Protein AF-A0A8T5T4Z2-F1 (afdb_monomer_lite)

Sequence (143 aa):
PPGRDSHGRSIGKGMAVYMPKNKELIILSVGTQISPPHVKALDSLEMPKKMQFFMDIRKHFLLKDVLYRIDIQNHRFEISDQIFLSKNDSFSKNTFFRSIHRVFDAMVYSNMILSEYCIGKIKPKDLMKAKDFDSGSNYTLYS

pLDDT: mean 84.04, std 15.16, range [36.69, 98.0]

Radius of gyration: 16.73 Å; chains: 1; bounding box: 38×26×53 Å

Secondary structure (DSSP, 8-state):
--SB-TTS-BSSPPPEEE--TT-SEEEEEEEEEPPHHHHHHHHTS-HHHHHHHHHHHHHHHHHTT-EEEEETTTTEEEEEEEEEPPTTPPPPHHHHHHHHHHHHHHHHHHHHHHHHHTTTT--HHHHHHHTT----S---TT-

Foldseek 3Di:
DADADPVRHTPDFDWDWDDDPPAQKIKTKGKDQDFPLLVVLLVPDDPVLSVVLVVVLVVLLVVLVWDKDDDSVRRMMMTMDMDGHDPPDDDDPVNVVVRVCSRVVSVVVSVVSSCVSNPPVGDPVNVVVRVPDDRDPPDDPRD

Structure (mmCIF, N/CA/C/O backbone):
data_AF-A0A8T5T4Z2-F1
#
_entry.id   AF-A0A8T5T4Z2-F1
#
loop_
_atom_site.group_PDB
_atom_site.id
_atom_site.type_symbol
_atom_site.label_atom_id
_atom_site.label_alt_id
_atom_site.label_comp_id
_atom_site.label_asym_id
_atom_site.label_entity_id
_atom_site.label_seq_id
_atom_site.pdbx_PDB_ins_code
_atom_site.Cartn_x
_atom_site.Cartn_y
_atom_site.Cartn_z
_atom_site.occupancy
_atom_site.B_iso_or_equiv
_atom_site.auth_seq_id
_atom_site.auth_comp_id
_atom_site.auth_asym_id
_atom_site.auth_atom_id
_atom_site.pdbx_PDB_model_num
ATOM 1 N N . PRO A 1 1 ? -12.594 13.275 -5.781 1.00 36.69 1 PRO A N 1
ATOM 2 C CA . PRO A 1 1 ? -14.038 13.580 -5.656 1.00 36.69 1 PRO A CA 1
ATOM 3 C C . PRO A 1 1 ? -14.853 12.294 -5.474 1.00 36.69 1 PRO A C 1
ATOM 5 O O . PRO A 1 1 ? -14.522 11.300 -6.116 1.00 36.69 1 PRO A O 1
ATOM 8 N N . PRO A 1 2 ? -15.891 12.295 -4.623 1.00 45.72 2 PRO A N 1
ATOM 9 C CA . PRO A 1 2 ? -16.898 11.240 -4.658 1.00 45.72 2 PRO A CA 1
ATOM 10 C C . PRO A 1 2 ? -17.504 11.167 -6.067 1.00 45.72 2 PRO A C 1
ATOM 12 O O . PRO A 1 2 ? -17.720 12.195 -6.707 1.00 45.72 2 PRO A O 1
ATOM 15 N N . GLY A 1 3 ? -17.724 9.958 -6.573 1.00 62.69 3 GLY A N 1
ATOM 16 C CA . GLY A 1 3 ? -18.282 9.741 -7.903 1.00 62.69 3 GLY A CA 1
ATOM 17 C C . GLY A 1 3 ? -17.893 8.388 -8.477 1.00 62.69 3 GLY A C 1
ATOM 18 O O . GLY A 1 3 ? -17.113 7.640 -7.878 1.00 62.69 3 GLY A O 1
ATOM 19 N N . ARG A 1 4 ? -18.456 8.082 -9.642 1.00 68.62 4 ARG A N 1
ATOM 20 C CA . ARG A 1 4 ? -18.082 6.923 -10.443 1.00 68.62 4 ARG A CA 1
ATOM 21 C C . ARG A 1 4 ? -17.434 7.396 -11.734 1.00 68.62 4 ARG A C 1
ATOM 23 O O . ARG A 1 4 ? -17.837 8.423 -12.277 1.00 68.62 4 ARG A O 1
ATOM 30 N N . ASP A 1 5 ? -16.410 6.690 -12.187 1.00 68.56 5 ASP A N 1
ATOM 31 C CA . ASP A 1 5 ? -15.854 6.933 -13.512 1.00 68.56 5 ASP A CA 1
ATOM 32 C C . ASP A 1 5 ? -16.828 6.483 -14.616 1.00 68.56 5 ASP A C 1
ATOM 34 O O . ASP A 1 5 ? -17.914 5.965 -14.343 1.00 68.56 5 ASP A O 1
ATOM 38 N N . SER A 1 6 ? -16.437 6.663 -15.879 1.00 68.56 6 SER A N 1
ATOM 39 C CA . SER A 1 6 ? -17.230 6.255 -17.048 1.00 68.56 6 SER A CA 1
ATOM 40 C C . SER A 1 6 ? -17.573 4.759 -17.090 1.00 68.56 6 SER A C 1
ATOM 42 O O . SER A 1 6 ? -18.435 4.363 -17.866 1.00 68.56 6 SER A O 1
ATOM 44 N N . HIS A 1 7 ? -16.925 3.937 -16.260 1.00 63.56 7 HIS A N 1
ATOM 45 C CA . HIS A 1 7 ? -17.127 2.493 -16.146 1.00 63.56 7 HIS A CA 1
ATOM 46 C C . HIS A 1 7 ? -17.868 2.107 -14.855 1.00 63.56 7 HIS A C 1
ATOM 48 O O . HIS A 1 7 ? -17.947 0.932 -14.505 1.00 63.56 7 HIS A O 1
ATOM 54 N N . GLY A 1 8 ? -18.413 3.082 -14.118 1.00 66.31 8 GLY A N 1
ATOM 55 C CA . GLY A 1 8 ? -19.186 2.829 -12.907 1.00 66.31 8 GLY A CA 1
ATOM 56 C C . GLY A 1 8 ? -18.344 2.495 -11.669 1.00 66.31 8 GLY A C 1
ATOM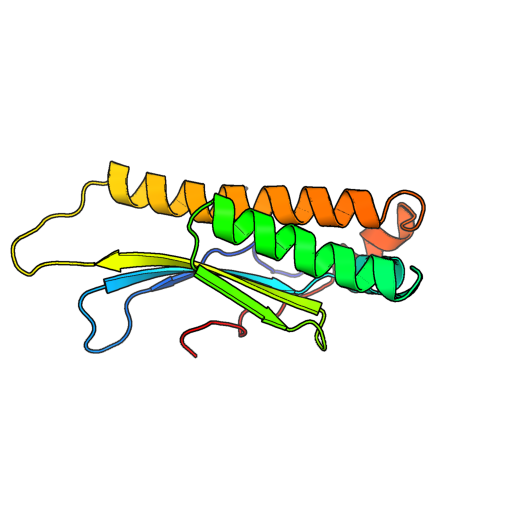 57 O O . GLY A 1 8 ? -18.928 2.150 -10.637 1.00 66.31 8 GLY A O 1
ATOM 58 N N . ARG A 1 9 ? -17.009 2.607 -11.734 1.00 62.84 9 ARG A N 1
ATOM 59 C CA . ARG A 1 9 ? -16.095 2.313 -10.615 1.00 62.84 9 ARG A CA 1
ATOM 60 C C . ARG A 1 9 ? -15.923 3.532 -9.727 1.00 62.84 9 ARG A C 1
ATOM 62 O O . ARG A 1 9 ? -15.925 4.658 -10.215 1.00 62.84 9 ARG A O 1
ATOM 69 N N . SER A 1 10 ? -15.754 3.322 -8.425 1.00 60.72 10 SER A N 1
ATOM 70 C CA . SER A 1 10 ? -15.516 4.410 -7.471 1.00 60.72 10 SER A CA 1
ATOM 71 C C . SER A 1 10 ? -14.276 5.224 -7.848 1.00 60.72 10 SER A C 1
ATOM 73 O O . SER A 1 10 ? -13.200 4.664 -8.052 1.00 60.72 10 SER A O 1
ATOM 75 N N . ILE A 1 11 ? -14.414 6.549 -7.902 1.00 61.28 11 ILE A N 1
ATOM 76 C CA . ILE A 1 11 ? -13.290 7.452 -8.151 1.00 61.28 11 ILE A CA 1
ATOM 77 C C . ILE A 1 11 ? -12.404 7.499 -6.899 1.00 61.28 11 ILE A C 1
ATOM 79 O O . ILE A 1 11 ? -12.811 8.012 -5.857 1.00 61.28 11 ILE A O 1
ATOM 83 N N . GLY A 1 12 ? -11.173 7.002 -7.029 1.00 61.72 12 GLY A N 1
ATOM 84 C CA . GLY A 1 12 ? -10.159 6.985 -5.971 1.00 61.72 12 GLY A CA 1
ATOM 85 C C . GLY A 1 12 ? -9.795 5.575 -5.502 1.00 61.72 12 GLY A C 1
ATOM 86 O O . GLY A 1 12 ? -10.434 4.592 -5.864 1.00 61.72 12 GLY A O 1
ATOM 87 N N . LYS A 1 13 ? -8.734 5.476 -4.695 1.00 66.50 13 LYS A N 1
ATOM 88 C CA . LYS A 1 13 ? -8.343 4.222 -4.037 1.00 66.50 13 LYS A CA 1
ATOM 89 C C . LYS A 1 13 ? -9.146 4.074 -2.747 1.00 66.50 13 LYS A C 1
ATOM 91 O O . LYS A 1 13 ? -9.109 4.969 -1.905 1.00 66.50 13 LYS A O 1
ATOM 96 N N . GLY A 1 14 ? -9.866 2.967 -2.600 1.00 75.56 14 GLY A N 1
ATOM 97 C CA . GLY A 1 14 ? -10.628 2.684 -1.387 1.00 75.56 14 GLY A CA 1
ATOM 98 C C . GLY A 1 14 ? -9.705 2.347 -0.216 1.00 75.56 14 GLY A C 1
ATOM 99 O O . GLY A 1 14 ? -8.873 1.450 -0.326 1.00 75.56 14 GLY A O 1
ATOM 100 N N . MET A 1 15 ? -9.868 3.052 0.903 1.00 87.69 15 MET A N 1
ATOM 101 C CA . MET A 1 15 ? -9.408 2.586 2.210 1.00 87.69 15 MET A CA 1
ATOM 102 C C . MET A 1 15 ? -10.548 1.805 2.856 1.00 87.69 15 MET A C 1
ATOM 104 O O . MET A 1 15 ? -11.673 2.301 2.930 1.00 87.69 15 MET A O 1
ATOM 108 N N . ALA A 1 16 ? -10.263 0.593 3.313 1.00 90.12 16 ALA A N 1
ATOM 109 C CA . ALA A 1 16 ? -11.212 -0.212 4.059 1.00 90.12 16 ALA A CA 1
ATOM 110 C C . ALA A 1 16 ? -11.079 0.103 5.551 1.00 90.12 16 ALA A C 1
ATOM 112 O O . ALA A 1 16 ? -9.977 0.074 6.098 1.00 90.12 16 ALA A O 1
ATOM 113 N N . VAL A 1 17 ? -12.209 0.374 6.202 1.00 91.88 17 VAL A N 1
ATOM 114 C CA . VAL A 1 17 ? -12.306 0.503 7.659 1.00 91.88 17 VAL A CA 1
ATOM 115 C C . VAL A 1 17 ? -13.281 -0.554 8.144 1.00 91.88 17 VAL A C 1
ATOM 117 O O . VAL A 1 17 ? -14.436 -0.565 7.721 1.00 91.88 17 VAL A O 1
ATOM 120 N N . TYR A 1 18 ? -12.819 -1.468 8.989 1.00 91.94 18 TYR A N 1
ATOM 121 C CA . TYR A 1 18 ? -13.636 -2.587 9.450 1.00 91.94 18 TYR A CA 1
ATOM 122 C C . TYR A 1 18 ? -13.204 -3.082 10.825 1.00 91.94 18 TYR A C 1
ATOM 124 O O . TYR A 1 18 ? -12.090 -2.846 11.282 1.00 91.94 18 TYR A O 1
ATOM 132 N N . MET A 1 19 ? -14.115 -3.791 11.481 1.00 92.25 19 MET A N 1
ATOM 133 C CA . MET A 1 19 ? -13.892 -4.459 12.756 1.00 92.25 19 MET A CA 1
ATOM 134 C C . MET A 1 19 ? -14.097 -5.960 12.540 1.00 92.25 19 MET A C 1
ATOM 136 O O . MET A 1 19 ? -15.193 -6.362 12.135 1.00 92.25 19 MET A O 1
ATOM 140 N N . PRO A 1 20 ? -13.079 -6.805 12.767 1.00 91.56 20 PRO A N 1
ATOM 141 C CA . PRO A 1 20 ? -13.262 -8.246 12.700 1.00 91.56 20 PRO A CA 1
ATOM 142 C C . PRO A 1 20 ? -14.282 -8.726 13.736 1.00 91.56 20 PRO A C 1
ATOM 144 O O . PRO A 1 20 ? -14.355 -8.205 14.851 1.00 91.56 20 PRO A O 1
ATOM 147 N N . LYS A 1 21 ? -15.043 -9.771 13.393 1.00 90.06 21 LYS A N 1
ATOM 148 C CA . LYS A 1 21 ? -15.972 -10.396 14.343 1.00 90.06 21 LYS A CA 1
ATOM 149 C C . LYS A 1 21 ? -15.205 -10.865 15.582 1.00 90.06 21 LYS A C 1
ATOM 151 O O . LYS A 1 21 ? -14.151 -11.486 15.460 1.00 90.06 21 LYS A O 1
ATOM 156 N N . ASN A 1 22 ? -15.765 -10.604 16.761 1.00 89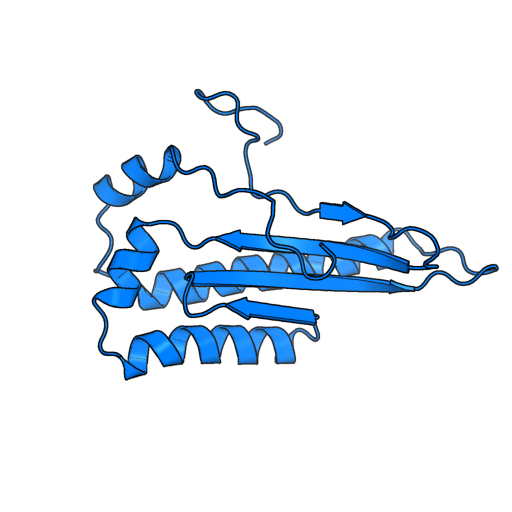.06 22 ASN A N 1
ATOM 157 C CA . ASN A 1 22 ? -15.207 -11.015 18.055 1.00 89.06 22 ASN A CA 1
ATOM 158 C C . ASN A 1 22 ? -13.820 -10.417 18.371 1.00 89.06 22 ASN A C 1
ATOM 160 O O . ASN A 1 22 ? -13.034 -11.031 19.095 1.00 89.06 22 ASN A O 1
ATOM 164 N N . LYS A 1 23 ? -13.492 -9.239 17.824 1.00 89.25 23 LYS A N 1
ATOM 165 C CA . LYS A 1 23 ? -12.266 -8.498 18.147 1.00 89.25 23 LYS A CA 1
ATOM 166 C C . LYS A 1 23 ? -12.608 -7.072 18.567 1.00 89.25 23 LYS A C 1
ATOM 168 O O . LYS A 1 23 ? -13.381 -6.397 17.899 1.00 89.25 23 LYS A O 1
ATOM 173 N N . GLU A 1 24 ? -11.986 -6.603 19.643 1.00 90.19 24 GLU A N 1
ATOM 174 C CA . GLU A 1 24 ? -12.121 -5.226 20.137 1.00 90.19 24 GLU A CA 1
ATOM 175 C C . GLU A 1 24 ? -11.079 -4.313 19.466 1.00 90.19 24 GLU A C 1
ATOM 177 O O . GLU A 1 24 ? -10.243 -3.698 20.121 1.00 90.19 24 GLU A O 1
ATOM 182 N N . LEU A 1 25 ? -11.066 -4.268 18.130 1.00 92.12 25 LEU A N 1
ATOM 183 C CA . LEU A 1 25 ? -10.176 -3.377 17.382 1.00 92.12 25 LEU A CA 1
ATOM 184 C C . LEU A 1 25 ? -10.777 -2.964 16.037 1.00 92.12 25 LEU A C 1
ATOM 186 O O . LEU A 1 25 ? -11.499 -3.730 15.398 1.00 92.12 25 LEU A O 1
ATOM 190 N N . ILE A 1 26 ? -10.434 -1.759 15.594 1.00 92.88 26 ILE A N 1
ATOM 191 C CA . ILE A 1 26 ? -10.733 -1.238 14.259 1.00 92.88 26 ILE A CA 1
ATOM 192 C C . ILE A 1 26 ? -9.472 -1.358 13.411 1.00 92.88 26 ILE A C 1
ATOM 194 O O . ILE A 1 26 ? -8.388 -0.979 13.849 1.00 92.88 26 ILE A O 1
ATOM 198 N N . ILE A 1 27 ? -9.623 -1.852 12.189 1.00 94.69 27 ILE A N 1
ATOM 199 C CA . ILE A 1 27 ? -8.556 -1.958 11.198 1.00 94.69 27 ILE A CA 1
ATOM 200 C C . ILE A 1 27 ? -8.822 -0.940 10.106 1.00 94.69 27 ILE A C 1
ATOM 202 O O . ILE A 1 27 ? -9.920 -0.886 9.548 1.00 94.69 27 ILE A O 1
ATOM 206 N N . LEU A 1 28 ? -7.789 -0.173 9.778 1.00 95.00 28 LEU A N 1
ATOM 207 C CA . LEU A 1 28 ? -7.744 0.678 8.603 1.00 95.00 28 LEU A CA 1
ATOM 208 C C . 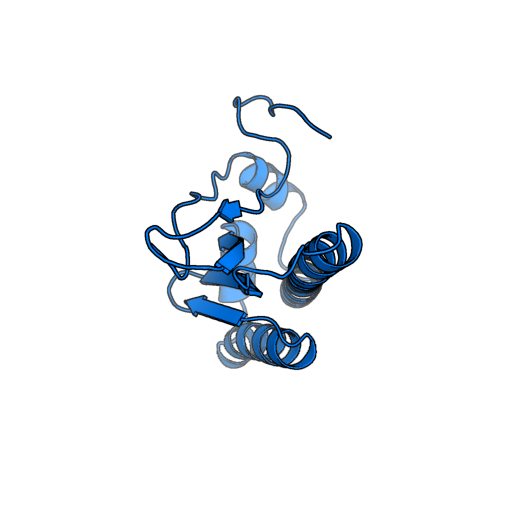LEU A 1 28 ? -6.726 0.073 7.649 1.00 95.00 28 LEU A C 1
ATOM 210 O O . LEU A 1 28 ? -5.567 -0.066 8.020 1.00 95.00 28 LEU A O 1
ATOM 214 N N . SER A 1 29 ? -7.142 -0.310 6.446 1.00 94.31 29 SER A N 1
ATOM 215 C CA . SER A 1 29 ? -6.261 -0.967 5.477 1.00 94.31 29 SER A CA 1
ATOM 216 C C . SER A 1 29 ? -6.410 -0.385 4.075 1.00 94.31 29 SER A C 1
ATOM 218 O O . SER A 1 29 ? -7.507 -0.028 3.636 1.00 94.31 29 SER A O 1
ATOM 220 N N . VAL A 1 30 ? -5.287 -0.303 3.361 1.00 92.19 30 VAL A N 1
ATOM 221 C CA . VAL A 1 30 ? -5.224 0.025 1.937 1.00 92.19 30 VAL A CA 1
ATOM 222 C C . VAL A 1 30 ? -4.422 -1.051 1.213 1.00 92.19 30 VAL A C 1
ATOM 224 O O . VAL A 1 30 ? -3.193 -1.107 1.301 1.00 92.19 30 VAL A O 1
ATOM 227 N N . GLY A 1 31 ? -5.132 -1.870 0.440 1.00 90.06 31 GLY A N 1
ATOM 228 C CA . GLY A 1 31 ? -4.542 -2.781 -0.535 1.00 90.06 31 GLY A CA 1
ATOM 229 C C . GLY A 1 31 ? -4.160 -2.042 -1.819 1.00 90.06 31 GLY A C 1
ATOM 230 O O . GLY A 1 31 ? -4.907 -1.213 -2.341 1.00 90.06 31 GLY A O 1
ATOM 231 N N . THR A 1 32 ? -2.979 -2.338 -2.347 1.00 89.88 32 THR A N 1
ATOM 232 C CA . THR A 1 32 ? -2.470 -1.790 -3.602 1.00 89.88 32 THR A CA 1
ATOM 233 C C . THR A 1 32 ? -2.042 -2.911 -4.531 1.00 89.88 32 THR A C 1
ATOM 235 O O . THR A 1 32 ? -1.039 -3.577 -4.291 1.00 89.88 32 THR A O 1
ATOM 238 N N . GLN A 1 33 ? -2.755 -3.039 -5.646 1.00 90.56 33 GLN A N 1
ATOM 239 C CA . GLN A 1 33 ? -2.276 -3.751 -6.822 1.00 90.56 33 GLN A CA 1
ATOM 240 C C . GLN A 1 33 ? -1.542 -2.762 -7.733 1.00 90.56 33 GLN A C 1
ATOM 242 O O . GLN A 1 33 ? -2.116 -1.749 -8.146 1.00 90.56 33 GLN A O 1
ATOM 247 N N . ILE A 1 34 ? -0.273 -3.032 -8.045 1.00 91.06 34 ILE A N 1
ATOM 248 C CA . ILE A 1 34 ? 0.480 -2.201 -8.989 1.00 91.06 34 ILE A CA 1
ATOM 249 C C . ILE A 1 34 ? -0.107 -2.420 -10.387 1.00 91.06 34 ILE A C 1
ATOM 251 O O . ILE A 1 34 ? -0.288 -3.553 -10.833 1.00 91.06 34 ILE A O 1
ATOM 255 N N . SER A 1 35 ? -0.430 -1.325 -11.080 1.00 88.19 35 SER A N 1
ATOM 256 C CA . SER A 1 35 ? -1.061 -1.395 -12.403 1.00 88.19 35 SER A CA 1
ATOM 257 C C . SER A 1 35 ? -0.130 -2.034 -13.450 1.00 88.19 35 SER A C 1
ATOM 259 O O . SER A 1 35 ? 1.089 -1.837 -13.366 1.00 88.19 35 SER A O 1
ATOM 261 N N . PRO A 1 36 ? -0.667 -2.673 -14.505 1.00 90.38 36 PRO A N 1
ATOM 262 C CA . PRO A 1 36 ? 0.145 -3.358 -15.509 1.00 90.38 36 PRO A CA 1
ATOM 263 C C . PRO A 1 36 ? 1.252 -2.512 -16.169 1.00 90.38 36 PRO A C 1
ATOM 265 O O . PRO A 1 36 ? 2.342 -3.046 -16.370 1.00 90.38 36 PRO A O 1
ATOM 268 N N . PRO A 1 37 ? 1.065 -1.212 -16.492 1.00 90.69 37 PRO A N 1
ATOM 269 C CA . PRO A 1 37 ? 2.154 -0.394 -17.039 1.00 90.69 37 PRO A CA 1
ATOM 270 C C . PRO A 1 37 ? 3.330 -0.214 -16.078 1.00 90.69 37 PRO A C 1
ATOM 272 O O . PRO A 1 37 ? 4.481 -0.277 -16.499 1.00 90.69 37 PRO A O 1
ATOM 275 N N . HIS A 1 38 ? 3.041 -0.036 -14.788 1.00 92.00 38 HIS A N 1
ATOM 276 C CA . HIS A 1 38 ? 4.063 0.096 -13.751 1.00 92.00 38 HIS A CA 1
ATOM 277 C C . HIS A 1 38 ? 4.754 -1.245 -13.477 1.00 92.00 38 HIS A C 1
ATOM 279 O O . HIS A 1 38 ? 5.968 -1.274 -13.315 1.00 92.00 38 HIS A O 1
ATOM 285 N N . VAL A 1 39 ? 4.016 -2.362 -13.512 1.00 93.06 39 VAL A N 1
ATOM 286 C CA . VAL A 1 39 ? 4.606 -3.710 -13.444 1.00 93.06 39 VAL A CA 1
ATOM 287 C C . VAL A 1 39 ? 5.579 -3.930 -14.600 1.00 93.06 39 VAL A C 1
ATOM 289 O O . VAL A 1 39 ? 6.727 -4.285 -14.366 1.00 93.06 39 VAL A O 1
ATOM 292 N N . LYS A 1 40 ? 5.168 -3.630 -15.839 1.00 93.00 40 LYS A N 1
ATOM 293 C CA . LYS A 1 40 ? 6.044 -3.737 -17.017 1.00 93.00 40 LYS A CA 1
ATOM 294 C C . LYS A 1 40 ? 7.280 -2.848 -16.905 1.00 93.00 40 LYS A C 1
ATOM 296 O O . LYS A 1 40 ? 8.366 -3.269 -17.287 1.00 93.00 40 LYS A O 1
ATOM 301 N N . ALA A 1 41 ? 7.124 -1.630 -16.388 1.00 93.19 41 ALA A N 1
ATOM 302 C CA . ALA A 1 41 ? 8.246 -0.730 -16.155 1.00 93.19 41 ALA A CA 1
ATOM 303 C C . ALA A 1 41 ? 9.221 -1.302 -15.112 1.00 93.19 41 ALA A C 1
ATOM 305 O O . ALA A 1 41 ? 10.415 -1.365 -15.397 1.00 93.19 41 ALA A O 1
ATOM 306 N N . LEU A 1 42 ? 8.722 -1.789 -13.971 1.00 92.50 42 LEU A N 1
ATOM 307 C CA . LEU A 1 42 ? 9.526 -2.434 -12.926 1.00 92.50 42 LEU A CA 1
ATOM 308 C C . LEU A 1 42 ? 10.225 -3.706 -13.419 1.00 92.50 42 LEU A C 1
ATOM 310 O O . LEU A 1 42 ? 11.400 -3.903 -13.135 1.00 92.50 42 LEU A O 1
ATOM 314 N N . ASP A 1 43 ? 9.524 -4.552 -14.172 1.00 91.44 43 ASP A N 1
ATOM 315 C CA . ASP A 1 43 ? 10.068 -5.802 -14.712 1.00 91.44 43 ASP A CA 1
ATOM 316 C C . ASP A 1 43 ? 11.084 -5.559 -15.839 1.00 91.44 43 ASP A C 1
ATOM 318 O O . ASP A 1 43 ? 11.892 -6.433 -16.136 1.00 91.44 43 ASP A O 1
ATOM 322 N N . SER A 1 44 ? 11.085 -4.365 -16.446 1.00 92.56 44 SER A N 1
ATOM 323 C CA . SER A 1 44 ? 12.121 -3.948 -17.402 1.00 92.56 44 SER A CA 1
ATOM 324 C C . SER A 1 44 ? 13.419 -3.477 -16.737 1.00 92.56 44 SER A C 1
ATOM 326 O O . SER A 1 44 ? 14.401 -3.202 -17.432 1.00 92.56 44 SER A O 1
ATOM 328 N N . LEU A 1 45 ? 13.423 -3.323 -15.409 1.00 89.44 45 LEU A N 1
ATOM 329 C CA . LEU A 1 45 ? 14.623 -3.005 -14.645 1.00 89.44 45 LEU A CA 1
ATOM 330 C C . LEU A 1 45 ? 15.455 -4.271 -14.429 1.00 89.44 45 LEU A C 1
ATOM 332 O O . LEU A 1 45 ? 14.941 -5.386 -14.401 1.00 89.44 45 LEU A O 1
ATOM 336 N N . GLU A 1 46 ? 16.753 -4.093 -14.202 1.00 88.19 46 GLU A N 1
ATOM 337 C CA . GLU A 1 46 ? 17.604 -5.188 -13.737 1.00 88.19 46 GLU A CA 1
ATOM 338 C C . GLU A 1 46 ? 17.069 -5.754 -12.411 1.00 88.19 46 GLU A C 1
ATOM 340 O O . GLU A 1 46 ? 16.626 -5.001 -11.537 1.00 88.19 46 GLU A O 1
ATOM 345 N N . MET A 1 47 ? 17.142 -7.077 -12.236 1.00 81.50 47 MET A N 1
ATOM 346 C CA . MET A 1 47 ? 16.569 -7.776 -11.075 1.00 81.50 47 MET A CA 1
ATOM 347 C C . MET A 1 47 ? 16.937 -7.163 -9.709 1.00 81.50 47 MET A C 1
ATOM 349 O O . MET A 1 47 ? 16.029 -7.003 -8.885 1.00 81.50 47 MET A O 1
ATOM 353 N N . PRO A 1 48 ? 18.194 -6.739 -9.447 1.00 88.75 48 PRO A N 1
ATOM 354 C CA . PRO A 1 48 ? 18.534 -6.069 -8.192 1.00 88.75 48 PRO A CA 1
ATOM 355 C C . PRO A 1 48 ? 17.729 -4.785 -7.953 1.00 88.75 48 PRO A C 1
ATOM 357 O O . PRO A 1 48 ? 17.313 -4.525 -6.828 1.00 88.75 48 PRO A O 1
ATOM 360 N N . LYS A 1 49 ? 17.439 -4.007 -9.003 1.00 88.50 49 LYS A N 1
ATOM 361 C CA . LYS A 1 49 ? 16.686 -2.747 -8.900 1.00 88.50 49 LYS A CA 1
ATOM 362 C C . LYS A 1 49 ? 15.202 -2.977 -8.632 1.00 88.50 49 LYS A C 1
ATOM 364 O O . LYS A 1 49 ? 14.620 -2.263 -7.821 1.00 88.50 49 LYS A O 1
ATOM 369 N N . LYS A 1 50 ? 14.592 -3.997 -9.244 1.00 89.12 50 LYS A N 1
ATOM 370 C CA . LYS A 1 50 ? 13.207 -4.384 -8.922 1.00 89.12 50 LYS A CA 1
ATOM 371 C C . LYS A 1 50 ? 13.076 -4.780 -7.451 1.00 89.12 50 LYS A C 1
ATOM 373 O O . LYS A 1 50 ? 12.145 -4.352 -6.775 1.00 89.12 50 LYS A O 1
ATOM 378 N N . MET A 1 51 ? 14.012 -5.581 -6.944 1.00 92.69 51 MET A N 1
ATOM 379 C CA . MET A 1 51 ? 14.019 -5.958 -5.529 1.00 92.69 51 MET A CA 1
ATOM 380 C C . MET A 1 51 ? 14.269 -4.756 -4.618 1.00 92.69 51 MET A C 1
ATOM 382 O O . MET A 1 51 ? 13.646 -4.659 -3.560 1.00 92.69 51 MET A O 1
ATOM 386 N N . GLN A 1 52 ? 15.111 -3.813 -5.048 1.00 95.44 52 GLN A N 1
ATOM 387 C CA . GLN A 1 52 ? 15.371 -2.585 -4.306 1.00 95.44 52 GLN A CA 1
ATOM 388 C C . GLN A 1 52 ? 14.095 -1.758 -4.097 1.00 95.44 52 GLN A C 1
ATOM 390 O O . GLN A 1 52 ? 13.852 -1.331 -2.973 1.00 95.44 52 GLN A O 1
ATOM 395 N N . PHE A 1 53 ? 13.222 -1.638 -5.106 1.00 95.50 53 PHE A N 1
ATOM 396 C CA . PHE A 1 53 ? 11.917 -0.982 -4.948 1.00 95.50 53 PHE A CA 1
ATOM 397 C C . PHE A 1 53 ? 11.107 -1.566 -3.775 1.00 95.50 53 PHE A C 1
ATOM 399 O O . PHE A 1 53 ? 10.655 -0.831 -2.895 1.00 95.50 53 PHE A O 1
ATOM 406 N N . PHE A 1 54 ? 10.955 -2.895 -3.718 1.00 95.88 54 PHE A N 1
ATOM 407 C CA . PHE A 1 54 ? 10.204 -3.547 -2.639 1.00 95.88 54 PHE A CA 1
ATOM 408 C C . PHE A 1 54 ? 10.889 -3.398 -1.271 1.00 95.88 54 PHE A C 1
ATOM 410 O O . PHE A 1 54 ? 10.215 -3.298 -0.244 1.00 95.88 54 PHE A O 1
ATOM 417 N N . MET A 1 55 ? 12.222 -3.350 -1.243 1.00 96.75 55 MET A N 1
ATOM 418 C CA . MET A 1 55 ? 12.982 -3.085 -0.021 1.00 96.75 55 MET A CA 1
ATOM 419 C C . MET A 1 55 ? 12.827 -1.641 0.461 1.00 96.75 55 MET A C 1
ATOM 421 O O . MET A 1 55 ? 12.738 -1.414 1.667 1.00 96.75 55 MET A O 1
ATOM 425 N N . ASP A 1 56 ? 12.756 -0.672 -0.447 1.00 97.88 56 ASP A N 1
ATOM 426 C CA . ASP A 1 56 ? 12.614 0.741 -0.103 1.00 97.88 56 ASP A CA 1
ATOM 427 C C . ASP A 1 56 ? 11.221 1.040 0.455 1.00 97.88 56 ASP A C 1
ATOM 429 O O . ASP A 1 56 ? 11.111 1.654 1.518 1.00 97.88 56 ASP A O 1
ATOM 433 N N . ILE A 1 57 ? 10.155 0.510 -0.163 1.00 97.62 57 ILE A N 1
ATOM 434 C CA . ILE A 1 57 ? 8.806 0.645 0.413 1.00 97.62 57 ILE A CA 1
ATOM 435 C C . ILE A 1 57 ? 8.705 -0.069 1.769 1.00 97.62 57 ILE A C 1
ATOM 437 O O . ILE A 1 57 ? 8.068 0.448 2.681 1.00 97.62 57 ILE A O 1
ATOM 441 N N . ARG A 1 58 ? 9.390 -1.210 1.951 1.00 97.44 58 ARG A N 1
ATOM 442 C CA . ARG A 1 58 ? 9.438 -1.920 3.237 1.00 97.44 58 ARG A CA 1
ATOM 443 C C . ARG A 1 58 ? 10.092 -1.073 4.326 1.00 97.44 58 ARG A C 1
ATOM 445 O O . ARG A 1 58 ? 9.550 -0.970 5.424 1.00 97.44 58 ARG A O 1
ATOM 452 N N . LYS A 1 59 ? 11.254 -0.478 4.039 1.00 98.00 59 LYS A N 1
ATOM 453 C CA . LYS A 1 59 ? 11.950 0.421 4.975 1.00 98.00 59 LYS A CA 1
ATOM 454 C C . LYS A 1 59 ? 11.068 1.611 5.335 1.00 98.00 59 LYS A C 1
ATOM 456 O O . LYS A 1 59 ? 10.948 1.945 6.506 1.00 98.00 59 LYS A O 1
ATOM 461 N N . HIS A 1 60 ? 10.410 2.203 4.343 1.00 97.62 60 HIS A N 1
ATOM 462 C CA . HIS A 1 60 ? 9.465 3.294 4.554 1.00 97.62 60 HIS A CA 1
ATOM 463 C C . HIS A 1 60 ? 8.303 2.897 5.476 1.00 97.62 60 HIS A C 1
ATOM 465 O O . HIS A 1 60 ? 8.013 3.618 6.427 1.00 97.62 60 HIS A O 1
ATOM 471 N N . PHE A 1 61 ? 7.683 1.730 5.272 1.00 97.50 61 PHE A N 1
ATOM 472 C CA . PHE A 1 61 ? 6.608 1.252 6.150 1.00 97.50 61 PHE A CA 1
ATOM 473 C C . PHE A 1 61 ? 7.068 1.049 7.593 1.00 97.50 61 PHE A C 1
ATOM 475 O O . PHE A 1 61 ? 6.362 1.446 8.517 1.00 97.50 61 PHE A O 1
ATOM 482 N N . LEU A 1 62 ? 8.277 0.515 7.787 1.00 96.69 62 LEU A N 1
ATOM 483 C CA . LEU A 1 62 ? 8.881 0.399 9.115 1.00 96.69 62 LEU A CA 1
ATOM 484 C C . LEU A 1 62 ? 9.107 1.774 9.762 1.00 96.69 62 LEU A C 1
ATOM 486 O O . LEU A 1 62 ? 8.786 1.953 10.930 1.00 96.69 62 LEU A O 1
ATOM 490 N N . LEU A 1 63 ? 9.594 2.764 9.007 1.00 97.00 63 LEU A N 1
ATOM 491 C CA . LEU A 1 63 ? 9.806 4.130 9.509 1.00 97.00 63 LEU A CA 1
ATOM 492 C C . LEU A 1 63 ? 8.500 4.867 9.837 1.00 97.00 63 LEU A C 1
ATOM 494 O O . LEU A 1 63 ? 8.489 5.745 10.698 1.00 97.00 63 LEU A O 1
ATOM 498 N N . LYS A 1 64 ? 7.401 4.542 9.148 1.00 94.31 64 LYS A N 1
ATOM 499 C CA . LYS A 1 64 ? 6.061 5.085 9.429 1.00 94.31 64 LYS A CA 1
ATOM 500 C C . LYS A 1 64 ? 5.311 4.319 10.518 1.00 94.31 64 LYS A C 1
ATOM 502 O O . LYS A 1 64 ? 4.218 4.745 10.908 1.00 94.31 64 LYS A O 1
ATOM 507 N N . ASP A 1 65 ? 5.905 3.236 11.018 1.00 95.50 65 ASP A N 1
ATOM 508 C CA . ASP A 1 65 ? 5.336 2.373 12.049 1.00 95.50 65 ASP A CA 1
ATOM 509 C C . ASP A 1 65 ? 3.932 1.859 11.651 1.00 95.50 65 ASP A C 1
ATOM 511 O O . ASP A 1 65 ? 2.982 1.851 12.423 1.00 95.50 65 ASP A O 1
ATOM 515 N N . VAL A 1 66 ? 3.773 1.476 10.381 1.00 96.75 66 VAL A N 1
ATOM 516 C CA . VAL A 1 66 ? 2.533 0.877 9.859 1.00 96.75 66 VAL A CA 1
ATOM 517 C C . VAL A 1 66 ? 2.714 -0.624 9.670 1.00 96.75 66 VAL A C 1
ATOM 519 O O . VAL A 1 66 ? 3.798 -1.097 9.320 1.00 96.75 66 VAL A O 1
ATOM 522 N N . LEU A 1 67 ? 1.642 -1.390 9.859 1.00 96.88 67 LEU A N 1
ATOM 523 C CA . LEU A 1 67 ? 1.632 -2.815 9.543 1.00 96.88 67 LEU A CA 1
ATOM 524 C C . LEU A 1 67 ? 1.575 -2.989 8.025 1.00 96.88 67 LEU A C 1
ATOM 526 O O . LEU A 1 67 ? 0.903 -2.221 7.336 1.00 96.88 67 LEU A O 1
ATOM 530 N N . TYR A 1 68 ? 2.249 -4.003 7.486 1.00 96.69 68 TYR A N 1
ATOM 531 C CA . TYR A 1 68 ? 2.282 -4.214 6.041 1.00 96.69 68 TYR A CA 1
ATOM 532 C C . TYR A 1 68 ? 2.392 -5.682 5.639 1.00 96.69 68 TYR A C 1
ATOM 534 O O . TYR A 1 68 ? 2.922 -6.521 6.368 1.00 96.69 68 TYR A O 1
ATOM 542 N N . ARG A 1 69 ? 1.953 -5.965 4.411 1.00 95.25 69 ARG A N 1
ATOM 543 C CA . ARG A 1 69 ? 2.165 -7.231 3.704 1.00 95.25 69 ARG A CA 1
ATOM 544 C C . ARG A 1 69 ? 2.620 -6.926 2.287 1.00 95.25 69 ARG A C 1
ATOM 546 O O . ARG A 1 69 ? 1.956 -6.175 1.584 1.00 95.25 69 ARG A O 1
ATOM 553 N N . ILE A 1 70 ? 3.725 -7.517 1.846 1.00 95.69 70 ILE A N 1
ATOM 554 C CA . ILE A 1 70 ? 4.234 -7.346 0.479 1.00 95.69 70 ILE A CA 1
ATOM 555 C C . ILE A 1 70 ? 4.251 -8.713 -0.195 1.00 95.69 70 ILE A C 1
ATOM 557 O O . ILE A 1 70 ? 4.858 -9.652 0.312 1.00 95.69 70 ILE A O 1
ATOM 561 N N . ASP A 1 71 ? 3.599 -8.806 -1.346 1.00 94.06 71 ASP A N 1
ATOM 562 C CA . ASP A 1 71 ? 3.642 -9.961 -2.230 1.00 94.06 71 ASP A CA 1
ATOM 563 C C . ASP A 1 71 ? 4.323 -9.534 -3.530 1.00 94.06 71 ASP A C 1
ATOM 565 O O . ASP A 1 71 ? 3.729 -8.946 -4.438 1.00 94.06 71 ASP A O 1
ATOM 569 N N . ILE A 1 72 ? 5.629 -9.799 -3.555 1.00 92.44 72 ILE A N 1
ATOM 570 C CA . ILE A 1 72 ? 6.539 -9.443 -4.645 1.00 92.44 72 ILE A CA 1
ATOM 571 C C . ILE A 1 72 ? 6.183 -10.211 -5.923 1.00 92.44 72 ILE A C 1
ATOM 573 O O . ILE A 1 72 ? 6.354 -9.679 -7.018 1.00 92.44 72 ILE A O 1
ATOM 577 N N . GLN A 1 73 ? 5.683 -11.445 -5.788 1.00 91.19 73 GLN A N 1
ATOM 578 C CA . GLN A 1 73 ? 5.353 -12.309 -6.923 1.00 91.19 73 GLN A CA 1
ATOM 579 C C . GLN A 1 73 ? 4.159 -11.764 -7.709 1.00 91.19 73 GLN A C 1
ATOM 581 O O . GLN A 1 73 ? 4.163 -11.823 -8.933 1.00 91.19 73 GLN A O 1
ATOM 586 N N . ASN A 1 74 ? 3.178 -11.191 -7.007 1.00 91.31 74 ASN A N 1
ATOM 587 C CA . ASN A 1 74 ? 1.963 -10.631 -7.604 1.00 91.31 74 ASN A CA 1
ATOM 588 C C . ASN A 1 74 ? 1.969 -9.091 -7.695 1.00 91.31 74 ASN A C 1
ATOM 590 O O . ASN A 1 74 ? 0.934 -8.482 -7.973 1.00 91.31 74 ASN A O 1
ATOM 594 N N . HIS A 1 75 ? 3.115 -8.449 -7.432 1.00 93.25 75 HIS A N 1
ATOM 595 C CA . HIS A 1 75 ? 3.300 -6.989 -7.439 1.00 93.25 75 HIS A CA 1
ATOM 596 C C . HIS A 1 75 ? 2.213 -6.238 -6.661 1.00 93.25 75 HIS A C 1
ATOM 598 O O . HIS A 1 75 ? 1.661 -5.233 -7.122 1.00 93.25 75 HIS A O 1
ATOM 604 N N . ARG A 1 76 ? 1.899 -6.737 -5.467 1.00 92.69 76 ARG A N 1
ATOM 605 C CA . ARG A 1 76 ? 0.876 -6.157 -4.598 1.00 92.69 76 ARG A CA 1
ATOM 606 C C . ARG A 1 76 ? 1.398 -5.968 -3.191 1.00 92.69 76 ARG A C 1
ATOM 608 O O . ARG A 1 76 ? 2.242 -6.719 -2.705 1.00 92.69 76 ARG A O 1
ATOM 615 N N . PHE A 1 77 ? 0.884 -4.952 -2.527 1.00 94.12 77 PHE A N 1
ATOM 616 C CA . PHE A 1 77 ? 1.190 -4.699 -1.132 1.00 94.12 77 PHE A CA 1
ATOM 617 C C . PHE A 1 77 ? -0.025 -4.141 -0.414 1.00 94.12 77 PHE A C 1
ATOM 619 O O . PHE A 1 77 ? -0.921 -3.565 -1.023 1.00 94.12 77 PHE A O 1
ATOM 626 N N . GLU A 1 78 ? -0.038 -4.308 0.893 1.00 94.50 78 GLU A N 1
ATOM 627 C CA . GLU A 1 78 ? -1.057 -3.788 1.781 1.00 94.50 78 GLU A CA 1
ATOM 628 C C . GLU A 1 78 ? -0.388 -3.065 2.933 1.00 94.50 78 GLU A C 1
ATOM 630 O O . GLU A 1 78 ? 0.655 -3.499 3.426 1.00 94.50 78 GLU A O 1
ATOM 635 N N . ILE A 1 79 ? -1.012 -1.969 3.345 1.00 95.81 79 ILE A N 1
ATOM 636 C CA . ILE A 1 79 ? -0.618 -1.170 4.494 1.00 95.81 79 ILE A CA 1
ATOM 637 C C . ILE A 1 79 ? -1.835 -1.075 5.401 1.00 95.81 79 ILE A C 1
ATOM 639 O O . ILE A 1 79 ? -2.934 -0.799 4.917 1.00 95.81 79 ILE A O 1
ATOM 643 N N . SER A 1 80 ? -1.650 -1.278 6.700 1.00 96.75 80 SER A N 1
ATOM 644 C CA . SER A 1 80 ? -2.725 -1.144 7.673 1.00 96.75 80 SER A CA 1
ATOM 645 C C . SER A 1 80 ? -2.267 -0.523 8.986 1.00 96.75 80 SER A C 1
ATOM 647 O O . SER A 1 80 ? -1.085 -0.543 9.326 1.00 96.75 80 SER A O 1
ATOM 649 N N . ASP A 1 81 ? -3.230 0.011 9.722 1.00 96.50 81 ASP A N 1
ATOM 650 C CA . ASP A 1 81 ? -3.088 0.441 11.107 1.00 96.50 81 ASP A CA 1
ATOM 651 C C . ASP A 1 81 ? -4.248 -0.141 11.930 1.00 96.50 81 ASP A C 1
ATOM 653 O O . ASP A 1 81 ? -5.305 -0.492 11.387 1.00 96.50 81 ASP A O 1
ATOM 657 N N . GLN A 1 82 ? -4.030 -0.289 13.234 1.00 94.69 82 GLN A N 1
ATOM 658 C CA . GLN A 1 82 ? -4.985 -0.889 14.161 1.00 94.69 82 GLN A CA 1
ATOM 659 C C . GLN A 1 82 ? -5.257 0.059 15.323 1.00 94.69 82 GLN A C 1
ATOM 661 O O . GLN A 1 82 ? -4.344 0.565 15.970 1.00 94.69 82 GLN A O 1
ATOM 666 N N . ILE A 1 83 ? -6.535 0.252 15.631 1.00 93.12 83 ILE A N 1
ATOM 667 C CA . ILE A 1 83 ? -6.982 1.004 16.800 1.00 93.12 83 ILE A CA 1
ATOM 668 C C . ILE A 1 83 ? -7.644 0.017 17.750 1.00 93.12 83 ILE A C 1
ATOM 670 O O . ILE A 1 83 ? -8.737 -0.477 17.472 1.00 93.12 83 ILE A O 1
ATOM 674 N N . PHE A 1 84 ? -6.987 -0.269 18.870 1.00 91.06 84 PHE A N 1
ATOM 675 C CA . PHE A 1 84 ? -7.552 -1.106 19.923 1.00 91.06 84 PHE A CA 1
ATOM 676 C C . PHE A 1 84 ? -8.634 -0.343 20.681 1.00 91.06 84 PHE A C 1
ATOM 678 O O . PHE A 1 84 ? -8.457 0.820 21.045 1.00 91.06 84 PHE A O 1
ATOM 685 N N . LEU A 1 85 ? -9.760 -1.010 20.902 1.00 86.94 85 LEU A N 1
ATOM 686 C CA . LEU A 1 85 ? -10.864 -0.509 21.700 1.00 86.94 85 LEU A CA 1
ATOM 687 C C . LEU A 1 85 ? -10.762 -1.147 23.084 1.00 86.94 85 LEU A C 1
ATOM 689 O O . LEU A 1 85 ? -10.565 -2.353 23.193 1.00 86.94 85 LEU A O 1
ATOM 693 N N . SER A 1 86 ? -10.902 -0.350 24.138 1.00 78.69 86 SER A N 1
ATOM 694 C CA . SER A 1 86 ? -11.124 -0.876 25.484 1.00 78.69 86 SER A CA 1
ATOM 695 C C . SER A 1 86 ? -12.599 -0.695 25.832 1.00 78.69 86 SER A C 1
ATOM 697 O O . SER A 1 86 ? -13.243 0.237 25.349 1.00 78.69 86 SER A O 1
ATOM 699 N N . LYS A 1 87 ? -13.155 -1.569 26.678 1.00 69.88 87 LYS A N 1
ATOM 700 C CA . LYS A 1 87 ? -14.576 -1.513 27.071 1.00 69.88 87 LYS A CA 1
ATOM 701 C C . LYS A 1 87 ? -15.002 -0.172 27.683 1.00 69.88 87 LYS A C 1
ATOM 703 O O . LYS A 1 87 ? -16.190 0.132 27.671 1.00 69.88 87 LYS A O 1
ATOM 708 N N . ASN A 1 88 ? -14.046 0.611 28.187 1.00 71.44 88 ASN A N 1
ATOM 709 C CA . ASN A 1 88 ? -14.293 1.880 28.868 1.00 71.44 88 ASN A CA 1
ATOM 710 C C . ASN A 1 88 ? -13.650 3.088 28.165 1.00 71.44 88 ASN A C 1
ATOM 712 O O . ASN A 1 88 ? -13.902 4.219 28.579 1.00 71.44 88 ASN A O 1
ATOM 716 N N . ASP A 1 89 ? -12.847 2.883 27.116 1.00 67.56 89 ASP A N 1
ATOM 717 C CA . ASP A 1 89 ? -12.220 3.977 26.378 1.00 67.56 89 ASP A CA 1
ATOM 718 C C . ASP A 1 89 ? -13.061 4.384 25.174 1.00 67.56 89 ASP A C 1
ATOM 720 O O . ASP A 1 89 ? -13.367 3.597 24.276 1.00 67.56 89 ASP A O 1
ATOM 724 N N . SER A 1 90 ? -13.363 5.677 25.112 1.00 71.12 90 SER A N 1
ATOM 725 C CA . SER A 1 90 ? -13.791 6.304 23.868 1.00 71.12 90 SER A CA 1
ATOM 726 C C . SER A 1 90 ? -12.553 6.670 23.049 1.00 71.12 90 SER A C 1
ATOM 728 O O . SER A 1 90 ? -11.625 7.305 23.551 1.00 71.12 90 SER A O 1
ATOM 730 N N . PHE A 1 91 ? -12.511 6.288 21.770 1.00 81.75 91 PHE A N 1
ATOM 731 C CA . PHE A 1 91 ? -11.449 6.768 20.890 1.00 81.75 91 PHE A CA 1
ATOM 732 C C . PHE A 1 91 ? -11.820 8.152 20.345 1.00 81.75 91 PHE A C 1
ATOM 734 O O . PHE A 1 91 ? -12.937 8.397 19.887 1.00 81.75 91 PHE A O 1
ATOM 741 N N . SER A 1 92 ? -10.872 9.088 20.387 1.00 87.38 92 SER A N 1
ATOM 742 C CA . SER A 1 92 ? -11.104 10.429 19.850 1.00 87.38 92 SER A CA 1
ATOM 743 C C . SER A 1 92 ? -11.149 10.414 18.317 1.00 87.38 92 SER A C 1
ATOM 745 O O . SER A 1 92 ? -10.391 9.684 17.669 1.00 87.38 92 SER A O 1
ATOM 747 N N . LYS A 1 93 ? -11.955 11.304 17.717 1.00 90.56 93 LYS A N 1
ATOM 748 C CA . LYS A 1 93 ? -11.922 11.552 16.262 1.00 90.56 93 LYS A CA 1
ATOM 749 C C . LYS A 1 93 ? -10.496 11.839 15.779 1.00 90.56 93 LYS A C 1
ATOM 751 O O . LYS A 1 93 ? -10.095 11.346 14.732 1.00 90.56 93 LYS A O 1
ATOM 756 N N . ASN A 1 94 ? -9.709 12.566 16.573 1.00 92.88 94 ASN A N 1
ATOM 757 C CA . ASN A 1 94 ? -8.321 12.898 16.252 1.00 92.88 94 ASN A CA 1
ATOM 758 C C . ASN A 1 94 ? -7.425 11.657 16.165 1.00 92.88 94 ASN A C 1
ATOM 760 O O . ASN A 1 94 ? -6.596 11.572 15.264 1.00 92.88 94 ASN A O 1
ATOM 764 N N . THR A 1 95 ? -7.589 10.684 17.066 1.00 90.81 95 THR A N 1
ATOM 765 C CA . THR A 1 95 ? -6.852 9.410 17.009 1.00 90.81 95 THR A CA 1
ATOM 766 C C . THR A 1 95 ? -7.185 8.648 15.730 1.00 90.81 95 THR A C 1
ATOM 768 O O . THR A 1 95 ? -6.282 8.166 15.050 1.00 90.81 95 THR A O 1
ATOM 771 N N . PHE A 1 96 ? -8.464 8.607 15.361 1.00 93.12 96 PHE A N 1
ATOM 772 C CA . PHE A 1 96 ? -8.910 7.947 14.138 1.00 93.12 96 PHE A CA 1
ATOM 773 C C . PHE A 1 96 ? -8.389 8.627 12.871 1.00 93.12 96 PHE A C 1
ATOM 775 O O . PHE A 1 96 ? -7.802 7.963 12.020 1.00 93.12 96 PHE A O 1
ATOM 782 N N . PHE A 1 97 ? -8.507 9.953 12.767 1.00 94.44 97 PHE A N 1
ATOM 783 C CA . PHE A 1 97 ? -7.949 10.684 11.628 1.00 94.44 97 PHE A CA 1
ATOM 784 C C . PHE A 1 97 ? -6.426 10.569 11.565 1.00 94.44 97 PHE A C 1
ATOM 786 O O . PHE A 1 97 ? -5.884 10.373 10.484 1.00 94.44 97 PHE A O 1
ATOM 793 N N . ARG A 1 98 ? -5.715 10.586 12.698 1.00 94.50 98 ARG A N 1
ATOM 794 C CA . ARG A 1 98 ? -4.266 10.345 12.705 1.00 94.50 98 ARG A CA 1
ATOM 795 C C . ARG A 1 98 ? -3.917 8.976 12.113 1.00 94.50 98 ARG A C 1
ATOM 797 O O . ARG A 1 98 ? -2.973 8.888 11.337 1.00 94.50 98 ARG A O 1
ATOM 804 N N . SER A 1 99 ? -4.692 7.941 12.430 1.00 94.94 99 SER A N 1
ATOM 805 C CA . SER A 1 99 ? -4.520 6.603 11.854 1.00 94.94 99 SER A CA 1
ATOM 806 C C . SER A 1 99 ? -4.786 6.581 10.340 1.00 94.94 99 SER A C 1
ATOM 808 O O . SER A 1 99 ? -3.946 6.100 9.579 1.00 94.94 99 SER A O 1
ATOM 810 N N . ILE A 1 100 ? -5.877 7.214 9.877 1.00 94.44 100 ILE A N 1
ATOM 811 C CA . ILE A 1 100 ? -6.160 7.390 8.438 1.00 94.44 100 ILE A CA 1
ATOM 812 C C . ILE A 1 100 ? -4.970 8.043 7.733 1.00 94.44 100 ILE A C 1
ATOM 814 O O . ILE A 1 100 ? -4.498 7.534 6.718 1.00 94.44 100 ILE A O 1
ATOM 818 N N . HIS A 1 101 ? -4.481 9.162 8.270 1.00 94.25 101 HIS A N 1
ATOM 819 C CA . HIS A 1 101 ? -3.383 9.917 7.675 1.00 94.25 101 HIS A CA 1
ATOM 820 C C . HIS A 1 101 ? -2.101 9.086 7.610 1.00 94.25 101 HIS A C 1
ATOM 822 O O . HIS A 1 101 ? -1.459 9.062 6.569 1.00 94.25 101 HIS A O 1
ATOM 828 N N . ARG A 1 102 ? -1.761 8.327 8.661 1.00 95.38 102 ARG A N 1
ATOM 829 C CA . ARG A 1 102 ? -0.585 7.442 8.644 1.00 95.38 102 ARG A CA 1
ATOM 830 C C . ARG A 1 102 ? -0.631 6.430 7.501 1.00 95.38 102 ARG A C 1
ATOM 832 O O . ARG A 1 102 ? 0.341 6.316 6.757 1.00 95.38 102 ARG A O 1
ATOM 839 N N . VAL A 1 103 ? -1.750 5.719 7.346 1.00 95.50 103 VAL A N 1
ATOM 840 C CA . VAL A 1 103 ? -1.913 4.719 6.276 1.00 95.50 103 VAL A CA 1
ATOM 841 C C . VAL A 1 103 ? -1.935 5.395 4.901 1.00 95.50 103 VAL A C 1
ATOM 843 O O . VAL A 1 103 ? -1.301 4.915 3.959 1.00 95.50 103 VAL A O 1
ATOM 846 N N . PHE A 1 104 ? -2.635 6.525 4.780 1.00 93.31 104 PHE A N 1
ATOM 847 C CA . PHE A 1 104 ? -2.735 7.281 3.535 1.00 93.31 104 PHE A CA 1
ATOM 848 C C . PHE A 1 104 ? -1.379 7.831 3.078 1.00 93.31 104 PHE A C 1
ATOM 850 O O . PHE A 1 104 ? -0.973 7.576 1.946 1.00 93.31 104 PHE A O 1
ATOM 857 N N . ASP A 1 105 ? -0.649 8.517 3.956 1.00 94.62 105 ASP A N 1
ATOM 858 C CA . ASP A 1 105 ? 0.664 9.094 3.662 1.00 94.62 105 ASP A CA 1
ATOM 859 C C . ASP A 1 105 ? 1.677 8.001 3.317 1.00 94.62 105 ASP A C 1
ATOM 861 O O . ASP A 1 105 ? 2.478 8.157 2.390 1.00 94.62 105 ASP A O 1
ATOM 865 N N . ALA A 1 106 ? 1.615 6.862 4.019 1.00 96.25 106 ALA A N 1
ATOM 866 C CA . ALA A 1 106 ? 2.442 5.710 3.699 1.00 96.25 106 ALA A CA 1
ATOM 867 C C . ALA A 1 106 ? 2.190 5.228 2.261 1.00 96.25 106 ALA A C 1
ATOM 869 O O . ALA A 1 106 ? 3.147 5.038 1.509 1.00 96.25 106 ALA A O 1
ATOM 870 N N . MET A 1 107 ? 0.921 5.113 1.860 1.00 94.19 107 MET A N 1
ATOM 871 C CA . MET A 1 107 ? 0.521 4.702 0.513 1.00 94.19 107 MET A CA 1
ATOM 872 C C . MET A 1 107 ? 0.911 5.719 -0.567 1.00 94.19 107 MET A C 1
ATOM 874 O O . MET A 1 107 ? 1.419 5.327 -1.621 1.00 94.19 107 MET A O 1
ATOM 878 N N . VAL A 1 108 ? 0.700 7.015 -0.321 1.0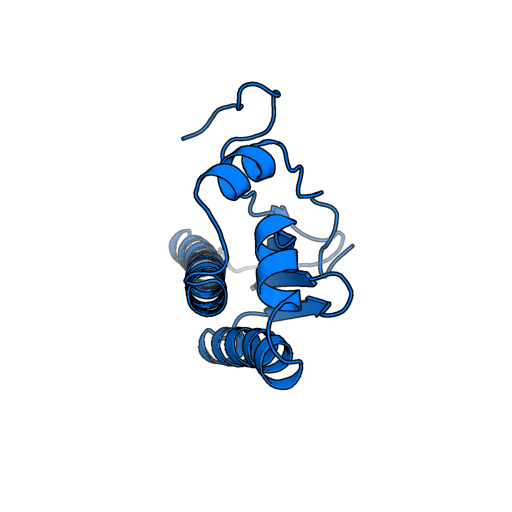0 92.88 108 VAL A N 1
ATOM 879 C CA . VAL A 1 108 ? 1.071 8.087 -1.259 1.00 92.88 108 VAL A CA 1
ATOM 880 C C . VAL A 1 108 ? 2.572 8.067 -1.518 1.00 92.88 108 VAL A C 1
ATOM 882 O O . VAL A 1 108 ? 2.990 8.055 -2.675 1.00 92.88 108 VAL A O 1
ATOM 885 N N . TYR A 1 109 ? 3.380 7.989 -0.462 1.00 95.81 109 TYR A N 1
ATOM 886 C CA . TYR A 1 109 ? 4.831 7.968 -0.598 1.00 95.81 109 TYR A CA 1
ATOM 887 C C . TYR A 1 109 ? 5.325 6.699 -1.311 1.00 95.81 109 TYR A C 1
ATOM 889 O O . TYR A 1 109 ? 6.208 6.774 -2.159 1.00 95.81 109 TYR A O 1
ATOM 897 N N . SER A 1 110 ? 4.700 5.537 -1.091 1.00 95.88 110 SER A N 1
ATOM 898 C CA . SER A 1 110 ? 5.001 4.337 -1.888 1.00 95.88 110 SER A CA 1
ATOM 899 C C . SER A 1 110 ? 4.716 4.510 -3.379 1.00 95.88 110 SER A C 1
ATOM 901 O O . SER A 1 110 ? 5.471 3.990 -4.199 1.00 95.88 110 SER A O 1
ATOM 903 N N . ASN A 1 111 ? 3.668 5.253 -3.756 1.00 92.12 111 ASN A N 1
ATOM 904 C CA . ASN A 1 111 ? 3.425 5.575 -5.165 1.00 92.12 111 ASN A CA 1
ATOM 905 C C . ASN A 1 111 ? 4.478 6.550 -5.720 1.00 92.12 111 ASN A C 1
ATOM 907 O O . ASN A 1 111 ? 4.804 6.466 -6.904 1.00 92.12 111 ASN A O 1
ATOM 911 N N . MET A 1 112 ? 5.016 7.454 -4.891 1.00 94.00 112 MET A N 1
ATOM 912 C CA . MET A 1 112 ? 6.124 8.338 -5.277 1.00 94.00 112 MET A CA 1
ATOM 913 C C . MET A 1 112 ? 7.385 7.519 -5.565 1.00 94.00 112 MET A C 1
ATOM 915 O O . MET A 1 112 ? 7.909 7.610 -6.671 1.00 94.00 112 MET A O 1
ATOM 919 N N . ILE A 1 113 ? 7.771 6.618 -4.652 1.00 96.38 113 ILE A N 1
ATOM 920 C CA . ILE A 1 113 ? 8.890 5.683 -4.864 1.00 96.38 113 ILE A CA 1
ATOM 921 C C . ILE A 1 113 ? 8.656 4.863 -6.144 1.00 96.38 113 ILE A C 1
ATOM 923 O O . ILE A 1 113 ? 9.525 4.781 -7.005 1.00 96.38 113 ILE A O 1
ATOM 927 N N . LEU A 1 114 ? 7.464 4.283 -6.327 1.00 94.94 114 LEU A N 1
ATOM 928 C CA . LEU A 1 114 ? 7.144 3.528 -7.545 1.00 94.94 114 LEU A CA 1
ATOM 929 C C . LEU A 1 114 ? 7.340 4.372 -8.812 1.00 94.94 114 LEU A C 1
ATOM 931 O O . LEU A 1 114 ? 7.889 3.884 -9.801 1.00 94.94 114 LEU A O 1
ATOM 935 N N . SER A 1 115 ? 6.892 5.628 -8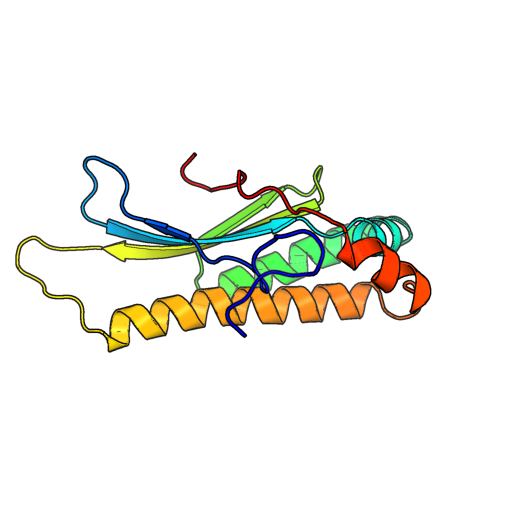.779 1.00 91.62 115 SER A N 1
ATOM 936 C CA . SER A 1 115 ? 7.027 6.555 -9.900 1.00 91.62 115 SER A CA 1
ATOM 937 C C . SER A 1 115 ? 8.493 6.813 -10.224 1.00 91.62 115 SER A C 1
ATOM 939 O O . SER A 1 115 ? 8.848 6.740 -11.395 1.00 91.62 115 SER A O 1
ATOM 941 N N . GLU A 1 116 ? 9.339 7.024 -9.211 1.00 93.06 116 GLU A N 1
ATOM 942 C CA . GLU A 1 116 ? 10.788 7.225 -9.357 1.00 93.06 116 GLU A CA 1
ATOM 943 C C . GLU A 1 116 ? 11.462 6.039 -10.052 1.00 93.06 116 GLU A C 1
ATOM 945 O O . GLU A 1 116 ? 12.192 6.215 -11.029 1.00 93.06 116 GLU A O 1
ATOM 950 N N . TYR A 1 117 ? 11.139 4.817 -9.627 1.00 94.12 117 TYR A N 1
ATOM 951 C CA . TYR A 1 117 ? 11.649 3.596 -10.256 1.00 94.12 117 TYR A CA 1
ATOM 952 C C . TYR A 1 117 ? 11.156 3.401 -11.696 1.00 94.12 117 TYR A C 1
ATOM 954 O O . TYR A 1 117 ? 11.814 2.736 -12.498 1.00 94.12 117 TYR A O 1
ATOM 962 N N . CYS A 1 118 ? 10.008 3.981 -12.043 1.00 92.19 118 CYS A N 1
ATOM 963 C CA . CYS A 1 118 ? 9.413 3.887 -13.372 1.00 92.19 118 CYS A CA 1
ATOM 964 C C . CYS A 1 118 ? 9.750 5.079 -14.291 1.00 92.19 118 CYS A C 1
ATOM 966 O O . CYS A 1 118 ? 9.277 5.109 -15.436 1.00 92.19 118 CYS A O 1
ATOM 968 N N . ILE A 1 119 ? 10.547 6.057 -13.833 1.00 88.69 119 ILE A N 1
ATOM 969 C CA . ILE A 1 119 ? 10.898 7.254 -14.614 1.00 88.69 119 ILE A CA 1
ATOM 970 C C . ILE A 1 119 ? 11.494 6.858 -15.970 1.00 88.69 119 ILE A C 1
ATOM 972 O O . ILE A 1 119 ? 12.358 5.990 -16.082 1.00 88.69 119 ILE A O 1
ATOM 976 N N . GLY A 1 120 ? 11.004 7.501 -17.034 1.00 84.81 120 GLY A N 1
ATOM 977 C CA . GLY A 1 120 ? 11.469 7.281 -18.408 1.00 84.81 120 GLY A CA 1
ATOM 978 C C . GLY A 1 120 ? 11.044 5.945 -19.033 1.00 84.81 120 GLY A C 1
ATOM 979 O O . GLY A 1 120 ? 11.296 5.728 -20.218 1.00 84.81 120 GLY A O 1
ATOM 980 N N . LYS A 1 121 ? 10.378 5.058 -18.280 1.00 86.88 121 LYS A N 1
ATOM 981 C CA . LYS A 1 121 ? 9.896 3.750 -18.761 1.00 86.88 121 LYS A CA 1
ATOM 982 C C . LYS A 1 121 ? 8.411 3.744 -19.120 1.00 86.88 121 LYS A C 1
ATOM 984 O O . LYS A 1 121 ? 7.993 2.918 -19.925 1.00 86.88 121 LYS A O 1
ATOM 989 N N . ILE A 1 122 ? 7.628 4.671 -18.568 1.00 84.94 122 ILE A N 1
ATOM 990 C CA . ILE A 1 122 ? 6.188 4.796 -18.831 1.00 84.94 122 ILE A CA 1
ATOM 991 C C . ILE A 1 122 ? 5.938 5.966 -19.782 1.00 84.94 122 ILE A C 1
ATOM 993 O O . ILE A 1 122 ? 6.309 7.102 -19.489 1.00 84.94 122 ILE A O 1
ATOM 997 N N . LYS A 1 123 ? 5.285 5.709 -20.921 1.00 81.94 123 LYS A N 1
ATOM 998 C CA . LYS A 1 123 ? 4.838 6.768 -21.837 1.00 81.94 123 LYS A CA 1
ATOM 999 C C . LYS A 1 123 ? 3.419 7.214 -21.456 1.00 81.94 123 LYS A C 1
ATOM 1001 O O . LYS A 1 123 ? 2.640 6.398 -20.964 1.00 81.94 123 LYS A O 1
ATOM 1006 N N . PRO A 1 124 ? 3.006 8.460 -21.761 1.00 74.44 124 PRO A N 1
ATOM 1007 C CA . PRO A 1 124 ? 1.657 8.948 -21.441 1.00 74.44 124 PRO A CA 1
ATOM 1008 C C . PRO A 1 124 ? 0.519 8.046 -21.952 1.00 74.44 124 PRO A C 1
ATOM 1010 O O . PRO A 1 124 ? -0.488 7.848 -21.277 1.00 74.44 124 PRO A O 1
ATOM 1013 N N . LYS A 1 125 ? 0.714 7.424 -23.121 1.00 73.38 125 LYS A N 1
ATOM 1014 C CA . LYS A 1 125 ? -0.224 6.458 -23.715 1.00 73.38 125 LYS A CA 1
ATOM 1015 C C . LYS A 1 125 ? -0.428 5.182 -22.887 1.00 73.38 125 LYS A C 1
ATOM 1017 O O . LYS A 1 125 ? -1.486 4.566 -22.974 1.00 73.38 125 LYS A O 1
ATOM 1022 N N . ASP A 1 126 ? 0.561 4.782 -22.093 1.00 72.38 126 ASP A N 1
ATOM 1023 C CA . ASP A 1 126 ? 0.487 3.575 -21.267 1.00 72.38 126 ASP A CA 1
ATOM 1024 C C . ASP A 1 126 ? -0.384 3.821 -20.023 1.00 72.38 126 ASP A C 1
ATOM 1026 O O . ASP A 1 126 ? -1.087 2.920 -19.571 1.00 72.38 126 ASP A O 1
ATOM 1030 N N . LEU A 1 127 ? -0.428 5.067 -19.532 1.00 68.56 127 LEU A N 1
ATOM 1031 C CA . LEU A 1 127 ? -1.290 5.490 -18.422 1.00 68.56 127 LEU A CA 1
ATOM 1032 C C . LEU A 1 127 ? -2.772 5.546 -18.811 1.00 68.56 127 LEU A C 1
ATOM 1034 O O . LEU A 1 127 ? -3.634 5.259 -17.984 1.00 68.56 127 LEU A O 1
ATOM 1038 N N . MET A 1 128 ? -3.082 5.867 -20.072 1.00 61.91 128 MET A N 1
ATOM 1039 C CA . MET A 1 128 ? -4.466 5.855 -20.561 1.00 61.91 128 MET A CA 1
ATOM 1040 C C . MET A 1 128 ? -5.073 4.448 -20.525 1.00 61.91 128 MET A C 1
ATOM 1042 O O . MET A 1 128 ? -6.229 4.311 -20.149 1.00 61.91 128 MET A O 1
ATOM 1046 N N . LYS A 1 129 ? -4.280 3.404 -20.802 1.00 59.78 129 LYS A N 1
ATOM 1047 C CA . LYS A 1 129 ? -4.714 1.997 -20.700 1.00 59.78 129 LYS A CA 1
ATOM 1048 C C . LYS A 1 129 ? -4.885 1.515 -19.257 1.00 59.78 129 LYS A C 1
ATOM 1050 O O . LYS A 1 129 ? -5.644 0.587 -19.009 1.00 59.78 129 LYS A O 1
ATOM 1055 N N . ALA A 1 130 ? -4.177 2.122 -18.302 1.00 57.56 130 ALA A N 1
ATOM 1056 C CA . ALA A 1 130 ? -4.320 1.794 -16.883 1.00 57.56 130 ALA A CA 1
ATOM 1057 C C . ALA A 1 130 ? -5.588 2.373 -16.252 1.00 57.56 130 ALA A C 1
ATOM 1059 O O . ALA A 1 130 ? -5.992 1.887 -15.199 1.00 57.56 130 ALA A O 1
ATOM 1060 N N . LYS A 1 131 ? -6.228 3.378 -16.866 1.00 53.09 131 LYS A N 1
ATOM 1061 C CA . LYS A 1 131 ? -7.491 3.905 -16.341 1.00 53.09 131 LYS A CA 1
ATOM 1062 C C . LYS A 1 131 ? -8.555 2.820 -16.253 1.00 53.09 131 LYS A C 1
ATOM 1064 O O . LYS A 1 131 ? -9.313 2.851 -15.299 1.00 53.09 131 LYS A O 1
ATOM 1069 N N . ASP A 1 132 ? -8.550 1.819 -17.128 1.00 54.56 132 ASP A N 1
ATOM 1070 C CA . ASP A 1 132 ? -9.551 0.738 -17.168 1.00 54.56 132 ASP A CA 1
ATOM 1071 C C . ASP A 1 132 ? -9.217 -0.449 -16.248 1.00 54.56 132 ASP A C 1
ATOM 1073 O O . ASP A 1 132 ? -9.930 -1.446 -16.208 1.00 54.56 132 ASP A O 1
ATOM 1077 N N . PHE A 1 133 ? -8.153 -0.331 -15.451 1.00 58.84 133 PHE A N 1
ATOM 1078 C CA . PHE A 1 133 ? -7.731 -1.368 -14.519 1.00 58.84 133 PHE A CA 1
ATOM 1079 C C . PHE A 1 133 ? -8.611 -1.396 -13.262 1.00 58.84 133 PHE A C 1
ATOM 1081 O O . PHE A 1 133 ? -8.668 -0.415 -12.521 1.00 58.84 133 PHE A O 1
ATOM 1088 N N . ASP A 1 134 ? -9.290 -2.515 -13.010 1.00 58.84 134 ASP A N 1
ATOM 1089 C CA . ASP A 1 134 ? -9.890 -2.807 -11.707 1.00 58.84 134 ASP A CA 1
ATOM 1090 C C . ASP A 1 134 ? -8.846 -3.502 -10.825 1.00 58.84 134 ASP A C 1
ATOM 1092 O O . ASP A 1 134 ? -8.329 -4.565 -11.167 1.00 58.84 134 ASP A O 1
ATOM 1096 N N . SER A 1 135 ? -8.491 -2.870 -9.706 1.00 54.22 135 SER A N 1
ATOM 1097 C CA . SER A 1 135 ? -7.436 -3.362 -8.821 1.00 54.22 135 SER A CA 1
ATOM 1098 C C . SER A 1 135 ? -7.855 -4.543 -7.950 1.00 54.22 135 SER A C 1
ATOM 1100 O O . SER A 1 135 ? -6.982 -5.071 -7.272 1.00 54.22 135 SER A O 1
ATOM 1102 N N . GLY A 1 136 ? -9.137 -4.939 -7.951 1.00 51.47 136 GLY A N 1
ATOM 1103 C CA . GLY A 1 136 ? -9.654 -6.066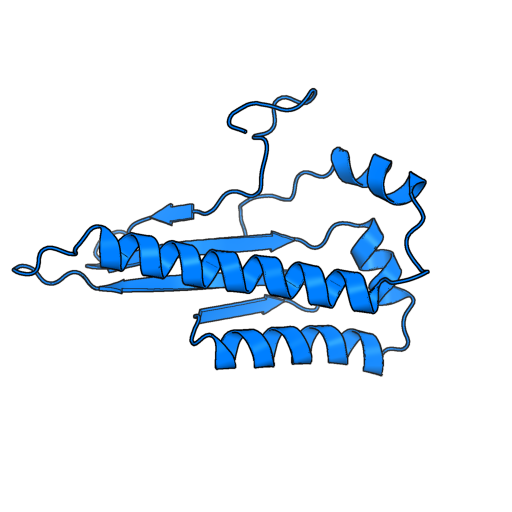 -7.171 1.00 51.47 136 GLY A CA 1
ATOM 1104 C C . GLY A 1 136 ? -9.425 -5.898 -5.664 1.00 51.47 136 GLY A C 1
ATOM 1105 O O . GLY A 1 136 ? -8.339 -6.127 -5.144 1.00 51.47 136 GLY A O 1
ATOM 1106 N N . SER A 1 137 ? -10.457 -5.534 -4.908 1.00 50.75 137 SER A N 1
ATOM 1107 C CA . SER A 1 137 ? -10.361 -5.199 -3.474 1.00 50.75 137 SER A CA 1
ATOM 1108 C C . SER A 1 137 ? -10.082 -6.375 -2.514 1.00 50.75 137 SER A C 1
ATOM 1110 O O . SER A 1 137 ? -10.212 -6.208 -1.306 1.00 50.75 137 SER A O 1
ATOM 1112 N N . ASN A 1 138 ? -9.721 -7.564 -3.008 1.00 51.44 138 ASN A N 1
ATOM 1113 C CA . ASN A 1 138 ? -9.756 -8.816 -2.231 1.00 51.44 138 ASN A CA 1
ATOM 1114 C C . ASN A 1 138 ? -8.412 -9.226 -1.602 1.00 51.44 138 ASN A C 1
ATOM 1116 O O . ASN A 1 138 ? -8.253 -10.371 -1.189 1.00 51.44 138 ASN A O 1
ATOM 1120 N N . TYR A 1 139 ? -7.429 -8.328 -1.539 1.00 49.38 139 TYR A N 1
ATOM 1121 C CA . TYR A 1 139 ? -6.153 -8.591 -0.875 1.00 49.38 139 TYR A CA 1
ATOM 1122 C C . TYR A 1 139 ? -6.092 -7.815 0.439 1.00 49.38 139 TYR A C 1
ATOM 1124 O O . TYR A 1 139 ? -5.811 -6.615 0.430 1.00 49.38 139 TYR A O 1
ATOM 1132 N N . THR A 1 140 ? -6.404 -8.496 1.544 1.00 54.91 140 THR A N 1
ATOM 1133 C CA . THR A 1 140 ? -6.288 -7.931 2.891 1.00 54.91 140 THR A CA 1
ATOM 1134 C C . THR A 1 140 ? -5.490 -8.863 3.816 1.00 54.91 140 THR A C 1
ATOM 1136 O O . THR A 1 140 ? -5.327 -10.057 3.556 1.00 54.91 140 THR A O 1
ATOM 1139 N N . LEU A 1 141 ? -4.975 -8.319 4.914 1.00 54.59 141 LEU A N 1
ATOM 1140 C CA . LEU A 1 141 ? -4.220 -9.013 5.958 1.00 54.59 141 LEU A CA 1
ATOM 1141 C C . LEU A 1 141 ? -5.149 -9.872 6.826 1.00 54.59 141 LEU A C 1
ATOM 1143 O O . LEU A 1 141 ? -4.682 -10.635 7.667 1.00 54.59 141 LEU A O 1
ATOM 1147 N N . TYR A 1 142 ? -6.458 -9.714 6.635 1.00 50.78 142 TYR A N 1
ATOM 1148 C CA . TYR A 1 142 ? -7.504 -10.173 7.539 1.00 50.78 142 TYR A CA 1
ATOM 1149 C C . TYR A 1 142 ? -8.650 -10.868 6.784 1.00 50.78 142 TYR A C 1
ATOM 1151 O O . TYR A 1 142 ? -9.740 -11.020 7.338 1.00 50.78 142 TYR A O 1
ATOM 1159 N N . SER A 1 143 ? -8.407 -11.247 5.522 1.00 45.31 143 SER A N 1
ATOM 1160 C CA . SER A 1 143 ? -9.236 -12.150 4.714 1.00 45.31 143 SER A CA 1
ATOM 1161 C C . SER A 1 143 ? -8.983 -13.603 5.081 1.00 45.31 143 SER A C 1
ATOM 1163 O O . SER A 1 143 ? -7.780 -13.949 5.164 1.00 45.31 143 SER A O 1
#